Protein AF-A0A662T847-F1 (afdb_monomer_lite)

pLDDT: mean 95.86, std 4.19, range [66.44, 98.69]

Structure (mmCIF, N/CA/C/O backbone):
data_AF-A0A662T847-F1
#
_entry.id   AF-A0A662T847-F1
#
loop_
_atom_site.group_PDB
_atom_site.id
_atom_site.type_symbol
_atom_site.label_atom_id
_atom_site.label_alt_id
_atom_site.label_comp_id
_atom_site.label_asym_id
_atom_site.label_entity_id
_atom_site.label_seq_id
_atom_site.pdbx_PDB_ins_code
_atom_site.Cartn_x
_atom_site.Cartn_y
_atom_site.Cartn_z
_atom_site.occupancy
_atom_site.B_iso_or_equiv
_atom_site.auth_seq_id
_atom_site.auth_comp_id
_atom_site.auth_asym_id
_atom_site.auth_atom_id
_atom_site.pdbx_PDB_model_num
ATOM 1 N N . MET A 1 1 ? 25.849 -4.884 -5.861 1.00 66.44 1 MET A N 1
ATOM 2 C CA . MET A 1 1 ? 24.847 -3.998 -6.493 1.00 66.44 1 MET A CA 1
ATOM 3 C C . MET A 1 1 ? 24.760 -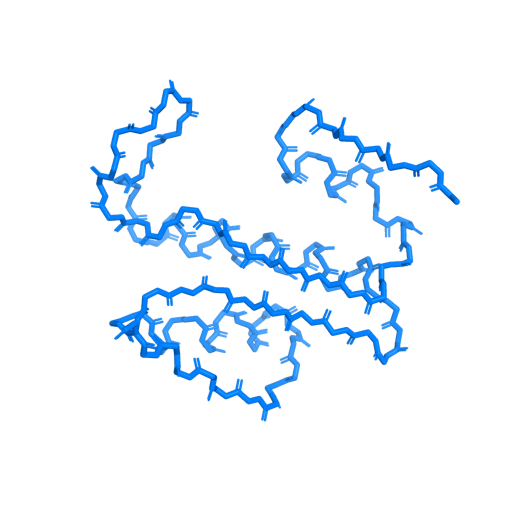2.739 -5.650 1.00 66.44 1 MET A C 1
ATOM 5 O O . MET A 1 1 ? 24.705 -2.892 -4.434 1.00 66.44 1 MET A O 1
ATOM 9 N N . PRO A 1 2 ? 24.839 -1.535 -6.238 1.00 84.19 2 PRO A N 1
ATOM 10 C CA . PRO A 1 2 ? 24.678 -0.303 -5.476 1.00 84.19 2 PRO A CA 1
ATOM 11 C C . PRO A 1 2 ? 23.243 -0.195 -4.948 1.00 84.19 2 PRO A C 1
ATOM 13 O O . PRO A 1 2 ? 22.299 -0.628 -5.608 1.00 84.19 2 PRO A O 1
ATOM 16 N N . VAL A 1 3 ? 23.105 0.351 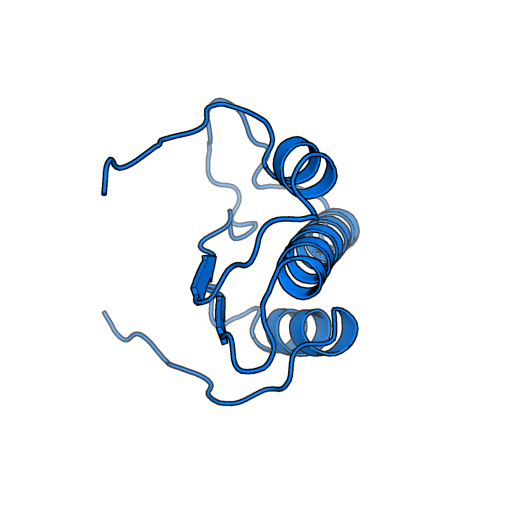-3.743 1.00 92.56 3 VAL A N 1
ATOM 17 C CA . VAL A 1 3 ? 21.812 0.705 -3.151 1.00 92.56 3 VAL A CA 1
ATOM 18 C C . VAL A 1 3 ? 21.454 2.106 -3.629 1.00 92.56 3 VAL A C 1
ATOM 20 O O . VAL A 1 3 ? 22.284 3.010 -3.557 1.00 92.56 3 VAL A O 1
ATOM 23 N N . GLU A 1 4 ? 20.226 2.279 -4.105 1.00 94.12 4 GLU A N 1
ATOM 24 C CA . GLU A 1 4 ? 19.676 3.567 -4.523 1.00 94.12 4 GLU A CA 1
ATOM 25 C C . GLU A 1 4 ? 18.567 3.984 -3.553 1.00 94.12 4 GLU A C 1
ATOM 27 O O . GLU A 1 4 ? 17.740 3.162 -3.154 1.00 94.12 4 GLU A O 1
ATOM 32 N N . VAL A 1 5 ? 18.551 5.263 -3.179 1.00 95.44 5 VAL A N 1
ATOM 33 C CA . VAL A 1 5 ? 17.466 5.876 -2.407 1.00 95.44 5 VAL A CA 1
ATOM 34 C C . VAL A 1 5 ? 16.877 6.989 -3.253 1.00 95.44 5 VAL A C 1
ATOM 36 O O . VAL A 1 5 ? 17.584 7.924 -3.626 1.00 95.44 5 VAL A O 1
ATOM 39 N N . VAL A 1 6 ? 15.583 6.893 -3.538 1.00 95.25 6 VAL A N 1
ATOM 40 C CA . VAL A 1 6 ? 14.874 7.884 -4.346 1.00 95.25 6 VAL A CA 1
ATOM 41 C C . VAL A 1 6 ? 14.108 8.835 -3.434 1.00 95.25 6 VAL A C 1
ATOM 43 O O . VAL A 1 6 ? 13.366 8.403 -2.555 1.00 95.25 6 VAL A O 1
ATOM 46 N N . CYS A 1 7 ? 14.294 10.137 -3.644 1.00 95.56 7 CYS A N 1
ATOM 47 C CA . CYS A 1 7 ? 13.555 11.185 -2.945 1.00 95.56 7 CYS A CA 1
ATOM 48 C C . CYS A 1 7 ? 12.413 11.681 -3.838 1.00 95.56 7 CYS A C 1
ATOM 50 O O . CYS A 1 7 ? 12.672 12.246 -4.899 1.00 95.56 7 CYS A O 1
ATOM 52 N N . GLY A 1 8 ? 11.165 11.471 -3.420 1.00 94.56 8 GLY A N 1
ATOM 53 C CA . GLY A 1 8 ? 9.986 11.904 -4.167 1.00 94.56 8 GLY A CA 1
ATOM 54 C C . GLY A 1 8 ? 8.695 11.272 -3.659 1.00 94.56 8 GLY A C 1
ATOM 55 O O . GLY A 1 8 ? 8.704 10.518 -2.683 1.00 94.56 8 GLY A O 1
ATOM 56 N N . ASP A 1 9 ? 7.590 11.587 -4.333 1.00 95.56 9 ASP A N 1
ATOM 57 C CA . ASP A 1 9 ? 6.303 10.939 -4.096 1.00 95.56 9 ASP A CA 1
ATOM 58 C C . ASP A 1 9 ? 6.336 9.483 -4.590 1.00 95.56 9 ASP A C 1
ATOM 60 O O . ASP A 1 9 ? 6.781 9.184 -5.704 1.00 95.56 9 ASP A O 1
ATOM 64 N N . CYS A 1 10 ? 5.889 8.552 -3.746 1.00 95.81 10 CYS A N 1
ATOM 65 C CA . CYS A 1 10 ? 5.980 7.130 -4.059 1.00 95.81 10 CYS A CA 1
ATOM 66 C C . CYS A 1 10 ? 5.017 6.711 -5.176 1.00 95.81 10 CYS A C 1
ATOM 68 O O . CYS A 1 10 ? 5.362 5.824 -5.956 1.00 95.81 10 CYS A O 1
ATOM 70 N N . VAL A 1 11 ? 3.845 7.342 -5.291 1.00 97.06 11 VAL A N 1
ATOM 71 C CA . VAL A 1 11 ? 2.859 7.034 -6.331 1.00 97.06 11 VAL A CA 1
ATOM 72 C C . VAL A 1 11 ? 3.371 7.518 -7.682 1.00 97.06 11 VAL A C 1
ATOM 74 O O . VAL A 1 11 ? 3.341 6.759 -8.651 1.00 97.06 11 VAL A O 1
ATOM 77 N N . GLU A 1 12 ? 3.900 8.740 -7.754 1.00 97.94 12 GLU A N 1
ATOM 78 C CA . GLU A 1 12 ? 4.531 9.268 -8.968 1.00 97.94 12 GLU A CA 1
ATOM 79 C C . GLU A 1 12 ? 5.699 8.388 -9.417 1.00 97.94 12 GLU A C 1
ATOM 81 O O . GLU A 1 12 ? 5.769 7.999 -10.587 1.00 97.94 12 GLU A O 1
ATOM 86 N N . TRP A 1 13 ? 6.574 8.001 -8.484 1.00 97.38 13 TRP A N 1
ATOM 87 C CA . TRP A 1 13 ? 7.704 7.137 -8.800 1.00 97.38 13 TRP A CA 1
ATOM 88 C C . TRP A 1 13 ? 7.257 5.761 -9.301 1.00 97.38 13 TRP A C 1
ATOM 90 O O . TRP A 1 13 ? 7.738 5.304 -10.338 1.00 97.38 13 TRP A O 1
ATOM 100 N N . LEU A 1 14 ? 6.307 5.116 -8.617 1.00 97.38 14 LEU A N 1
ATOM 101 C CA . LEU A 1 14 ? 5.775 3.813 -9.022 1.00 97.38 14 LEU A CA 1
ATOM 102 C C . LEU A 1 14 ? 5.089 3.877 -10.394 1.00 97.38 14 LEU A C 1
ATOM 104 O O . LEU A 1 14 ? 5.266 2.976 -11.212 1.00 97.38 14 LEU A O 1
ATOM 108 N N . ARG A 1 15 ? 4.343 4.952 -10.687 1.00 97.50 15 ARG A N 1
ATOM 109 C CA . ARG A 1 15 ? 3.728 5.178 -12.007 1.00 97.50 15 ARG A CA 1
ATOM 110 C C . ARG A 1 15 ? 4.776 5.356 -13.108 1.00 97.50 15 ARG A C 1
ATOM 112 O O . ARG A 1 15 ? 4.574 4.838 -14.203 1.00 97.50 15 ARG A O 1
ATOM 119 N N . ALA A 1 16 ? 5.873 6.056 -12.824 1.00 97.25 16 ALA A N 1
ATOM 120 C CA . ALA A 1 16 ? 6.956 6.288 -13.780 1.00 97.25 16 ALA A CA 1
ATOM 121 C C . ALA A 1 16 ? 7.875 5.070 -13.992 1.00 97.25 16 ALA A C 1
ATOM 123 O O . ALA A 1 16 ? 8.585 5.030 -14.990 1.00 97.25 16 ALA A O 1
ATOM 124 N N . ASN A 1 17 ? 7.861 4.095 -13.075 1.00 95.69 17 ASN A N 1
ATOM 125 C CA . ASN A 1 17 ? 8.770 2.940 -13.056 1.00 95.69 17 ASN A CA 1
ATOM 126 C C . ASN A 1 17 ? 8.013 1.595 -13.099 1.00 95.69 17 ASN A C 1
ATOM 128 O O . ASN A 1 17 ? 8.426 0.608 -12.483 1.00 95.69 17 ASN A O 1
ATOM 132 N N . ARG A 1 18 ? 6.875 1.531 -13.803 1.00 91.94 18 ARG A N 1
ATOM 133 C CA . ARG A 1 18 ? 6.039 0.313 -13.889 1.00 91.94 18 ARG A CA 1
ATOM 134 C C . ARG A 1 18 ? 6.741 -0.864 -14.572 1.00 91.94 18 ARG A C 1
ATOM 136 O O . ARG A 1 18 ? 6.379 -2.016 -14.364 1.00 91.94 18 ARG A O 1
ATOM 143 N N . GLU A 1 19 ? 7.748 -0.595 -15.395 1.00 93.38 19 GLU A N 1
ATOM 144 C CA . GLU A 1 19 ? 8.556 -1.597 -16.089 1.00 93.38 19 GLU A CA 1
ATOM 145 C C . GLU A 1 19 ? 9.559 -2.316 -15.181 1.00 93.38 19 GLU A C 1
ATOM 147 O O . GLU A 1 19 ? 10.142 -3.326 -15.595 1.00 93.38 19 GLU A O 1
ATOM 152 N N . LYS A 1 20 ? 9.745 -1.844 -13.939 1.00 92.06 20 LYS A N 1
ATOM 153 C CA . LYS A 1 20 ? 10.573 -2.536 -12.951 1.00 92.06 20 LYS A CA 1
ATOM 154 C C . LYS A 1 20 ? 10.076 -3.969 -12.743 1.00 92.06 20 LYS A C 1
ATOM 156 O O . LYS A 1 20 ? 8.936 -4.342 -13.023 1.00 92.06 20 LYS A O 1
ATOM 161 N N . ARG A 1 21 ? 11.005 -4.809 -12.297 1.00 95.06 21 ARG A N 1
ATOM 162 C CA . ARG A 1 21 ? 10.791 -6.231 -12.025 1.00 95.06 21 ARG A CA 1
ATOM 163 C C . ARG A 1 21 ? 11.125 -6.479 -10.563 1.00 95.06 21 ARG A C 1
ATOM 165 O O . ARG A 1 21 ? 12.222 -6.922 -10.222 1.00 95.06 21 ARG A O 1
ATOM 172 N N . ILE A 1 22 ? 10.195 -6.089 -9.697 1.00 97.12 22 ILE A N 1
ATOM 173 C CA . ILE A 1 22 ? 10.353 -6.163 -8.248 1.00 97.12 22 ILE A CA 1
ATOM 174 C C . ILE A 1 22 ? 10.093 -7.601 -7.801 1.00 97.12 22 ILE A C 1
ATOM 176 O O . ILE A 1 22 ? 9.079 -8.203 -8.146 1.00 97.12 22 ILE A O 1
ATOM 180 N N . HIS A 1 23 ? 11.037 -8.171 -7.056 1.00 98.12 23 HIS A N 1
ATOM 181 C CA . HIS A 1 23 ? 10.933 -9.542 -6.547 1.00 98.12 23 HIS A CA 1
ATOM 182 C C . HIS A 1 23 ? 10.331 -9.586 -5.142 1.00 98.12 23 HIS A C 1
ATOM 184 O O . HIS A 1 23 ? 9.632 -10.534 -4.790 1.00 98.12 23 HIS A O 1
ATOM 190 N N . LEU A 1 24 ? 10.601 -8.555 -4.344 1.00 98.31 24 LEU A N 1
ATOM 191 C CA . LEU A 1 24 ? 10.133 -8.441 -2.977 1.00 98.31 24 LEU A CA 1
ATOM 192 C C . LEU A 1 24 ? 9.888 -6.973 -2.642 1.00 98.31 24 LEU A C 1
ATOM 194 O O . LEU A 1 24 ? 10.765 -6.139 -2.867 1.00 98.31 24 LEU A O 1
ATOM 198 N N . THR A 1 25 ? 8.740 -6.700 -2.033 1.00 98.44 25 THR A N 1
ATOM 199 C CA . THR A 1 25 ? 8.414 -5.395 -1.461 1.00 98.44 25 THR A CA 1
ATOM 200 C C . THR A 1 25 ? 8.187 -5.522 0.039 1.00 98.44 25 THR A C 1
ATOM 202 O O . THR A 1 25 ? 7.480 -6.417 0.499 1.00 98.44 25 THR A O 1
ATOM 205 N N . PHE A 1 26 ? 8.749 -4.591 0.805 1.00 98.44 26 PHE A N 1
ATOM 206 C CA . PHE A 1 26 ? 8.384 -4.359 2.197 1.00 98.44 26 PHE A CA 1
ATOM 207 C C . PHE A 1 26 ? 7.748 -2.971 2.288 1.00 98.44 26 PHE A C 1
ATOM 20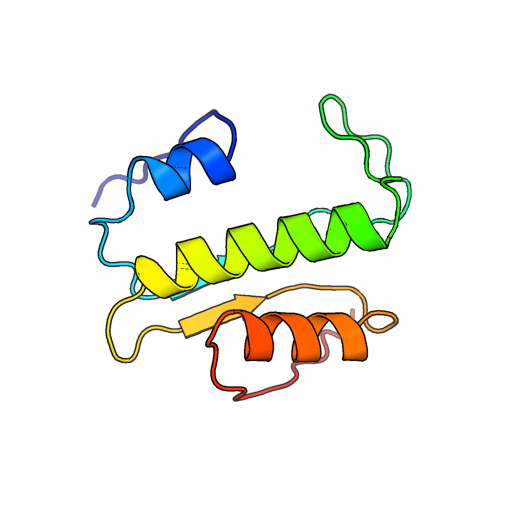9 O O . PHE A 1 26 ? 8.420 -1.967 2.060 1.00 98.44 26 PHE A O 1
ATOM 216 N N . LEU A 1 27 ? 6.446 -2.924 2.558 1.00 98.38 27 LEU A N 1
ATOM 217 C CA . LEU A 1 27 ? 5.640 -1.709 2.572 1.00 98.38 27 LEU A CA 1
ATOM 218 C C . LEU A 1 27 ? 5.248 -1.369 4.015 1.00 98.38 27 LEU A C 1
ATOM 220 O O . LEU A 1 27 ? 4.439 -2.072 4.621 1.00 98.38 27 LEU A O 1
ATOM 224 N N . ASP A 1 28 ? 5.804 -0.273 4.537 1.00 97.12 28 ASP A N 1
ATOM 225 C CA . ASP A 1 28 ? 5.503 0.296 5.861 1.00 97.12 28 ASP A CA 1
ATOM 226 C C . ASP A 1 28 ? 5.002 1.745 5.715 1.00 97.12 28 ASP A C 1
ATOM 228 O O . ASP A 1 28 ? 5.782 2.694 5.836 1.00 97.12 28 ASP A O 1
ATOM 232 N N . PRO A 1 29 ? 3.724 1.941 5.339 1.00 95.81 29 PRO A N 1
ATOM 233 C CA . PRO A 1 29 ? 3.177 3.265 5.085 1.00 95.81 29 PRO A CA 1
ATOM 234 C C . PRO A 1 29 ? 2.775 3.960 6.397 1.00 95.81 29 PRO A C 1
ATOM 236 O O . PRO A 1 29 ? 2.729 3.339 7.459 1.00 95.81 29 PRO A O 1
ATOM 239 N N . PRO A 1 30 ? 2.407 5.252 6.360 1.00 95.50 30 PRO A N 1
ATOM 240 C CA . PRO A 1 30 ? 1.663 5.871 7.453 1.00 95.50 30 PRO A CA 1
ATOM 241 C C . PRO A 1 30 ? 0.389 5.070 7.766 1.00 95.50 30 PRO A C 1
ATOM 243 O O . PRO A 1 30 ? -0.285 4.586 6.858 1.00 95.50 30 PRO A O 1
ATOM 246 N N . PHE A 1 31 ? 0.055 4.912 9.048 1.00 95.69 31 PHE A N 1
ATOM 247 C CA . PHE A 1 31 ? -1.031 4.031 9.514 1.00 95.69 31 PHE A CA 1
ATOM 248 C C . PHE A 1 31 ? -2.332 4.774 9.844 1.00 95.69 31 PHE A C 1
ATOM 250 O O . PHE A 1 31 ? -3.205 4.202 10.509 1.00 95.69 31 PHE A O 1
ATOM 257 N N . ARG A 1 32 ? -2.445 6.055 9.468 1.00 95.69 32 ARG A N 1
ATOM 258 C CA . ARG A 1 32 ? -3.574 6.926 9.805 1.00 95.69 32 ARG A CA 1
ATOM 259 C C . ARG A 1 32 ? -3.815 6.973 11.320 1.00 95.69 32 ARG A C 1
ATOM 261 O O . ARG A 1 32 ? -4.875 6.601 11.830 1.00 95.69 32 ARG A O 1
ATOM 268 N N . GLN A 1 33 ? -2.779 7.340 12.075 1.00 93.81 33 GLN A N 1
ATOM 269 C CA . GLN A 1 33 ? -2.822 7.438 13.541 1.00 93.81 33 GLN A CA 1
ATOM 270 C C . GLN A 1 33 ? -2.743 8.881 14.048 1.00 93.81 33 GLN A C 1
ATOM 272 O O . GLN A 1 33 ? -2.575 9.081 15.251 1.00 93.81 33 GLN A O 1
ATOM 277 N N . GLY A 1 34 ? -2.843 9.873 13.160 1.00 93.94 34 GLY A N 1
ATOM 278 C CA . GLY A 1 34 ? -2.708 11.280 13.525 1.00 93.94 34 GLY A CA 1
ATOM 279 C C . GLY A 1 34 ? -1.293 11.650 13.970 1.00 93.94 34 GLY A C 1
ATOM 280 O O . GLY A 1 34 ? -1.119 12.580 14.756 1.00 93.94 34 GLY A O 1
ATOM 281 N N . LYS A 1 35 ? -0.267 10.919 13.512 1.00 93.19 35 LYS A N 1
ATOM 282 C CA . LYS A 1 35 ? 1.124 11.290 13.786 1.00 93.19 35 LYS A CA 1
ATOM 283 C C . LYS A 1 35 ? 1.480 12.593 13.072 1.00 93.19 35 LYS A C 1
ATOM 285 O O . LYS A 1 35 ? 1.093 12.826 11.931 1.00 93.19 35 LYS A O 1
ATOM 290 N N . ASN A 1 36 ? 2.290 13.413 13.733 1.00 93.69 36 ASN A N 1
ATOM 291 C CA . ASN A 1 36 ? 2.763 14.666 13.161 1.00 93.69 36 ASN A CA 1
ATOM 292 C C . ASN A 1 36 ? 3.995 14.422 12.272 1.00 93.69 36 ASN A C 1
ATOM 294 O O . ASN A 1 36 ? 5.129 14.430 12.754 1.00 93.69 36 ASN A O 1
ATOM 298 N N . TYR A 1 37 ? 3.770 14.159 10.985 1.00 90.81 37 TYR A N 1
ATOM 299 C CA . TYR A 1 37 ? 4.839 14.101 9.989 1.00 90.81 37 TYR A CA 1
ATOM 300 C C . TYR A 1 37 ? 5.088 15.484 9.388 1.00 90.81 37 TYR A C 1
ATOM 302 O O . TYR A 1 37 ? 4.167 16.264 9.178 1.00 90.81 37 TYR A O 1
ATOM 310 N N . ARG A 1 38 ? 6.345 15.765 9.030 1.00 89.19 38 ARG A N 1
ATOM 311 C CA . ARG A 1 38 ? 6.734 17.059 8.447 1.00 89.19 38 ARG A CA 1
ATOM 312 C C . ARG A 1 38 ? 6.082 17.339 7.085 1.00 89.19 38 ARG A C 1
ATOM 314 O O . ARG A 1 38 ? 5.865 18.498 6.758 1.00 89.19 38 ARG A O 1
ATOM 321 N N . TYR A 1 39 ? 5.802 16.293 6.305 1.00 87.06 39 TYR A N 1
ATOM 322 C CA . TYR A 1 39 ? 5.372 16.406 4.904 1.00 87.06 39 TYR A CA 1
ATOM 323 C C . TYR A 1 39 ? 4.166 15.521 4.551 1.00 87.06 39 TYR A C 1
ATOM 325 O O . TYR A 1 39 ? 3.876 15.332 3.376 1.00 87.06 39 TYR A O 1
ATOM 333 N N . PHE A 1 40 ? 3.472 14.950 5.541 1.00 89.38 40 PHE A N 1
ATOM 334 C CA . PHE A 1 40 ? 2.332 14.063 5.299 1.00 89.38 40 PHE A CA 1
ATOM 335 C C . PHE A 1 40 ? 1.242 14.264 6.353 1.00 89.38 40 PHE A C 1
ATOM 337 O O . PHE A 1 40 ? 1.526 14.331 7.548 1.00 89.38 40 PHE A O 1
ATOM 344 N N . ASN A 1 41 ? -0.015 14.332 5.915 1.00 91.44 41 ASN A N 1
ATOM 345 C CA . ASN A 1 41 ? -1.159 14.394 6.816 1.00 91.44 41 ASN A CA 1
ATOM 346 C C . ASN A 1 41 ? -1.590 12.974 7.216 1.00 91.44 41 ASN A C 1
ATOM 348 O O . ASN A 1 41 ? -2.369 12.338 6.520 1.00 91.44 41 ASN A O 1
ATOM 352 N N . ASP A 1 42 ? -1.146 12.481 8.372 1.00 93.69 42 ASP A N 1
ATOM 353 C CA . ASP A 1 42 ? -1.540 11.151 8.876 1.00 93.69 42 ASP A CA 1
ATOM 354 C C . ASP A 1 42 ? -2.943 11.121 9.514 1.00 93.69 42 ASP A C 1
ATOM 356 O O . ASP A 1 42 ? -3.301 10.175 10.218 1.00 93.69 42 ASP A O 1
ATOM 360 N N . ASN A 1 43 ? -3.751 12.159 9.287 1.00 94.56 43 ASN A N 1
ATOM 361 C CA . ASN A 1 43 ? -5.149 12.234 9.701 1.00 94.56 43 ASN A CA 1
ATOM 362 C C . ASN A 1 43 ? -6.104 12.373 8.502 1.00 94.56 43 ASN A C 1
ATOM 364 O O . ASN A 1 43 ? -7.156 13.004 8.604 1.00 94.56 43 ASN A O 1
ATOM 368 N N . MET A 1 44 ? -5.731 11.802 7.352 1.00 95.19 44 MET A N 1
ATOM 369 C CA . MET A 1 44 ? -6.596 11.736 6.171 1.00 95.19 44 MET A CA 1
ATOM 370 C C . MET A 1 44 ? -7.967 11.112 6.496 1.00 95.19 44 MET A C 1
ATOM 372 O O . MET A 1 44 ? -8.059 10.205 7.338 1.00 95.19 44 MET A O 1
ATOM 376 N N . PRO A 1 45 ? -9.039 11.532 5.801 1.00 96.56 45 PRO A N 1
ATOM 377 C CA . PRO A 1 45 ? -10.305 10.810 5.798 1.00 96.56 45 PRO A CA 1
ATOM 378 C C . PRO A 1 45 ? -10.098 9.333 5.440 1.00 96.56 45 PRO A C 1
ATOM 380 O O . PRO A 1 45 ? -9.308 8.997 4.562 1.00 96.56 45 PRO A O 1
ATOM 383 N N . GLU A 1 46 ? -10.810 8.431 6.117 1.00 95.56 46 GLU A N 1
ATOM 384 C CA . GLU A 1 46 ? -10.598 6.980 5.986 1.00 95.56 46 GLU A CA 1
ATOM 385 C C . GLU A 1 46 ? -10.711 6.476 4.545 1.00 95.56 46 GLU A C 1
ATOM 387 O O . GLU A 1 46 ? -9.859 5.720 4.084 1.00 95.56 46 GLU A O 1
ATOM 392 N N . GLY A 1 47 ? -11.741 6.927 3.826 1.00 96.62 47 GLY A N 1
ATOM 393 C CA . GLY A 1 47 ? -11.953 6.535 2.437 1.00 96.62 47 GLY A CA 1
ATOM 394 C C . GLY A 1 47 ? -10.850 7.033 1.503 1.00 96.62 47 GLY A C 1
ATOM 395 O O . GLY A 1 47 ? -10.481 6.323 0.575 1.00 96.62 47 GLY A O 1
ATOM 396 N N . GLU A 1 48 ? -10.297 8.221 1.753 1.00 97.38 48 GLU A N 1
ATOM 397 C CA . GLU A 1 48 ? -9.170 8.749 0.974 1.00 97.38 48 GLU A CA 1
ATOM 398 C C . GLU A 1 48 ? -7.888 7.969 1.265 1.00 97.38 48 GLU A C 1
ATOM 400 O O . GLU A 1 48 ? -7.168 7.603 0.340 1.00 97.38 48 GLU A O 1
ATOM 405 N N . TYR A 1 49 ? -7.645 7.645 2.538 1.00 97.56 49 TYR A N 1
ATOM 406 C CA . TYR A 1 49 ? -6.500 6.843 2.956 1.00 97.56 49 TYR A CA 1
ATOM 407 C C . TYR A 1 49 ? -6.497 5.460 2.296 1.00 97.56 49 TYR A C 1
ATOM 409 O O . TYR A 1 49 ? -5.503 5.070 1.690 1.00 97.56 49 TYR A O 1
ATOM 417 N N . TRP A 1 50 ? -7.609 4.723 2.367 1.00 98.00 50 TRP A N 1
ATOM 418 C CA . TRP A 1 50 ? -7.653 3.373 1.801 1.00 98.00 50 TRP A CA 1
ATOM 419 C C . TRP A 1 50 ? -7.626 3.363 0.276 1.00 98.00 50 TRP A C 1
ATOM 421 O O . TRP A 1 50 ? -6.983 2.483 -0.283 1.00 98.00 50 TRP A O 1
ATOM 431 N N . LYS A 1 51 ? -8.220 4.362 -0.394 1.00 98.25 51 LYS A N 1
ATOM 432 C CA . LYS A 1 51 ? -8.064 4.534 -1.850 1.00 98.25 51 LYS A CA 1
ATOM 433 C C . LYS A 1 51 ? -6.608 4.775 -2.244 1.00 98.25 51 LYS A C 1
ATOM 435 O O . LYS A 1 51 ? -6.138 4.224 -3.232 1.00 98.25 51 LYS A O 1
ATOM 440 N N . TRP A 1 52 ? -5.885 5.576 -1.464 1.00 97.94 52 TRP A N 1
ATOM 441 C CA . TRP A 1 52 ? -4.465 5.829 -1.694 1.00 97.94 52 TRP A CA 1
ATOM 442 C C . TRP A 1 52 ? -3.606 4.572 -1.475 1.00 97.94 52 TRP A C 1
ATOM 444 O O . TRP A 1 52 ? -2.751 4.257 -2.302 1.00 97.94 52 TRP A O 1
ATOM 454 N N . ILE A 1 53 ? -3.868 3.802 -0.413 1.00 98.44 53 ILE A N 1
ATOM 455 C CA . ILE A 1 53 ? -3.192 2.515 -0.178 1.00 98.44 53 ILE A CA 1
ATOM 456 C C . ILE A 1 53 ? -3.507 1.503 -1.289 1.00 98.44 53 ILE A C 1
ATOM 458 O O . ILE A 1 53 ? -2.599 0.810 -1.744 1.00 98.44 53 ILE A O 1
ATOM 462 N N . GLU A 1 54 ? -4.758 1.426 -1.749 1.00 98.69 54 GLU A N 1
ATOM 463 C CA . GLU A 1 54 ? -5.171 0.565 -2.865 1.00 98.69 54 GLU A CA 1
ATOM 464 C C . GLU A 1 54 ? -4.416 0.905 -4.152 1.00 98.69 54 GLU A C 1
ATOM 466 O O . GLU A 1 54 ? -3.918 0.011 -4.838 1.00 98.69 54 GLU A O 1
ATOM 471 N N . GLU A 1 55 ? -4.268 2.195 -4.459 1.00 98.62 55 GLU A N 1
ATOM 472 C CA . GLU A 1 55 ? -3.470 2.643 -5.595 1.00 98.62 55 GLU A CA 1
ATOM 473 C C . GLU A 1 55 ? -2.007 2.196 -5.470 1.00 98.62 55 GLU A C 1
ATOM 475 O O . GLU A 1 55 ? -1.463 1.599 -6.402 1.00 98.62 55 GLU A O 1
ATOM 480 N N . ILE A 1 56 ? -1.375 2.440 -4.317 1.00 98.50 56 ILE A N 1
ATOM 481 C CA . ILE A 1 56 ? 0.016 2.037 -4.071 1.00 98.50 56 ILE A CA 1
ATOM 482 C C . ILE A 1 56 ? 0.176 0.525 -4.251 1.00 98.50 56 ILE A C 1
ATOM 484 O O . ILE A 1 56 ? 1.071 0.075 -4.966 1.00 98.50 56 ILE A O 1
ATOM 488 N N . LEU A 1 57 ? -0.697 -0.268 -3.628 1.00 98.69 57 LEU A N 1
ATOM 489 C CA . LEU A 1 57 ? -0.642 -1.727 -3.692 1.00 98.69 57 LEU A CA 1
ATOM 490 C C . LEU A 1 57 ? -0.847 -2.256 -5.113 1.00 98.69 57 LEU A C 1
ATOM 492 O O . LEU A 1 57 ? -0.186 -3.231 -5.476 1.00 98.69 57 LEU A O 1
ATOM 496 N N . SER A 1 58 ? -1.704 -1.612 -5.907 1.00 98.56 58 SER A N 1
ATOM 497 C CA . SER A 1 58 ? -1.955 -1.983 -7.305 1.00 98.56 58 SER A CA 1
ATOM 498 C C . SER A 1 58 ? -0.741 -1.677 -8.186 1.00 98.56 58 SER A C 1
ATOM 500 O O . SER A 1 58 ? -0.300 -2.523 -8.957 1.00 98.56 58 SER A O 1
ATOM 502 N N . LEU A 1 59 ? -0.117 -0.508 -8.011 1.00 98.50 59 LEU A N 1
ATOM 503 C CA . LEU A 1 59 ? 1.105 -0.145 -8.739 1.00 98.50 59 LEU A CA 1
ATOM 504 C C . LEU A 1 59 ? 2.297 -1.047 -8.376 1.00 98.50 59 LEU A C 1
ATOM 506 O O . LEU A 1 59 ? 3.104 -1.409 -9.239 1.00 98.50 59 LEU A O 1
ATOM 510 N N . ILE A 1 60 ? 2.421 -1.429 -7.101 1.00 98.44 60 ILE A N 1
ATOM 511 C CA . ILE A 1 60 ? 3.435 -2.401 -6.674 1.00 98.44 60 ILE A CA 1
ATOM 512 C C . ILE A 1 60 ? 3.131 -3.769 -7.288 1.00 98.44 60 ILE A C 1
ATOM 514 O O . ILE A 1 60 ? 4.050 -4.427 -7.769 1.00 98.44 60 ILE A O 1
ATOM 518 N N . HIS A 1 61 ? 1.868 -4.202 -7.303 1.00 98.12 61 HIS A N 1
ATOM 519 C CA . HIS A 1 61 ? 1.477 -5.470 -7.918 1.00 98.12 61 HIS A CA 1
ATOM 520 C C . HIS A 1 61 ? 1.864 -5.514 -9.405 1.00 98.12 61 HIS A C 1
ATOM 522 O O . HIS A 1 61 ? 2.530 -6.456 -9.831 1.00 98.12 61 HIS A O 1
ATOM 528 N N . ASP A 1 62 ? 1.553 -4.461 -10.165 1.00 97.25 62 ASP A N 1
ATOM 529 C CA . ASP A 1 62 ? 1.858 -4.358 -11.601 1.00 97.25 62 ASP A CA 1
ATOM 530 C C . ASP A 1 62 ? 3.363 -4.419 -11.918 1.00 97.25 62 ASP A C 1
ATOM 532 O O . ASP A 1 62 ? 3.765 -4.912 -12.974 1.00 97.25 62 ASP A O 1
ATOM 536 N N . SER A 1 63 ? 4.205 -3.934 -11.003 1.00 97.44 63 SER A N 1
ATOM 537 C CA . SER A 1 63 ? 5.672 -3.957 -11.129 1.00 97.44 63 SER A CA 1
ATOM 538 C C . SER A 1 63 ? 6.328 -5.193 -10.492 1.00 97.44 63 SER A C 1
ATOM 540 O O . SER A 1 63 ? 7.550 -5.371 -10.571 1.00 97.44 63 SER A O 1
ATOM 542 N N . THR A 1 64 ? 5.540 -6.077 -9.873 1.00 98.00 64 THR A N 1
ATOM 543 C CA . THR A 1 64 ? 6.031 -7.293 -9.218 1.00 98.00 64 THR A CA 1
ATOM 544 C C . THR A 1 64 ? 6.115 -8.451 -10.208 1.00 98.00 64 THR A C 1
ATOM 546 O O . THR A 1 64 ? 5.213 -8.704 -11.005 1.00 98.00 64 THR A O 1
ATOM 549 N N . VAL A 1 65 ? 7.220 -9.197 -10.169 1.00 98.12 65 VAL A N 1
ATOM 550 C CA . VAL A 1 65 ? 7.391 -10.379 -11.024 1.00 98.12 65 VAL A CA 1
ATOM 551 C C . VAL A 1 65 ? 6.458 -11.520 -10.616 1.00 98.12 65 VAL A C 1
ATOM 553 O O . VAL A 1 65 ? 6.057 -11.645 -9.459 1.00 98.12 65 VAL A O 1
ATOM 556 N N . LYS A 1 66 ? 6.173 -12.444 -11.543 1.00 96.81 66 LYS A N 1
ATOM 557 C CA . LYS A 1 66 ? 5.483 -13.696 -11.201 1.00 96.81 66 LYS A CA 1
ATOM 558 C C . LYS A 1 66 ? 6.264 -14.443 -10.113 1.00 96.81 66 LYS A C 1
ATOM 560 O O . LYS A 1 66 ? 7.430 -14.771 -10.303 1.00 96.81 66 LYS A O 1
ATOM 565 N N . GLY A 1 67 ? 5.595 -14.743 -9.001 1.00 97.12 67 GLY A N 1
ATOM 566 C CA . GLY A 1 67 ? 6.207 -15.387 -7.833 1.00 97.12 67 GLY A CA 1
ATOM 567 C C . GLY A 1 67 ? 6.868 -14.422 -6.842 1.00 97.12 67 GLY A C 1
ATOM 568 O O . GLY A 1 67 ? 7.357 -14.883 -5.815 1.00 97.12 67 GLY A O 1
ATOM 569 N N . GLY A 1 68 ? 6.862 -13.113 -7.117 1.00 98.25 68 GLY A N 1
ATOM 570 C CA . GLY A 1 68 ? 7.272 -12.093 -6.157 1.00 98.25 68 GLY A CA 1
ATOM 571 C C . GLY A 1 68 ? 6.283 -11.943 -4.998 1.00 98.25 68 GLY A C 1
ATOM 572 O O . GLY A 1 68 ? 5.161 -12.455 -5.040 1.00 98.25 68 GLY A O 1
ATOM 573 N N . ALA A 1 69 ? 6.715 -11.252 -3.946 1.00 98.56 69 ALA A N 1
ATOM 574 C CA . ALA A 1 69 ? 5.955 -11.128 -2.706 1.00 98.56 69 ALA A CA 1
ATOM 575 C C . ALA A 1 69 ? 5.949 -9.700 -2.152 1.00 98.56 69 ALA A C 1
ATOM 577 O O . ALA A 1 69 ? 6.855 -8.906 -2.405 1.00 98.56 69 ALA A O 1
ATOM 578 N N . ILE A 1 70 ? 4.942 -9.410 -1.329 1.00 98.69 70 ILE A N 1
ATOM 579 C CA . ILE A 1 70 ? 4.851 -8.186 -0.538 1.00 98.69 70 ILE A CA 1
ATOM 580 C C . ILE A 1 70 ? 4.642 -8.523 0.939 1.00 98.69 70 ILE A C 1
ATOM 582 O O . ILE A 1 70 ? 3.849 -9.399 1.286 1.00 98.69 70 ILE A O 1
ATOM 586 N N . TYR A 1 71 ? 5.331 -7.787 1.803 1.00 98.62 71 TYR A N 1
ATOM 587 C CA . TYR A 1 71 ? 5.014 -7.662 3.219 1.00 98.62 71 TYR A CA 1
ATOM 588 C C . TYR A 1 71 ? 4.391 -6.286 3.433 1.00 98.62 71 TYR A C 1
ATOM 590 O O . TYR A 1 71 ? 5.053 -5.276 3.210 1.00 98.62 71 TYR A O 1
ATOM 598 N N . PHE A 1 72 ? 3.121 -6.249 3.832 1.00 98.56 72 PHE A N 1
ATOM 599 C CA . PHE A 1 72 ? 2.388 -5.013 4.095 1.00 98.56 72 PHE A CA 1
ATOM 600 C C . PHE A 1 72 ? 2.160 -4.861 5.599 1.00 98.56 72 PHE A C 1
ATOM 602 O O . PHE A 1 72 ? 1.457 -5.660 6.220 1.00 98.56 72 PHE A O 1
ATOM 609 N N . MET A 1 73 ? 2.788 -3.842 6.180 1.00 97.81 73 MET A N 1
ATOM 610 C CA . MET A 1 73 ? 2.698 -3.528 7.598 1.00 97.81 73 MET A CA 1
ATOM 611 C C . MET A 1 73 ? 1.493 -2.635 7.874 1.00 97.81 73 MET A C 1
ATOM 613 O O . MET A 1 73 ? 1.273 -1.634 7.195 1.00 97.81 73 MET A O 1
ATOM 617 N N . HIS A 1 74 ? 0.730 -2.975 8.911 1.00 97.50 74 HIS A N 1
ATOM 618 C CA . HIS A 1 74 ? -0.315 -2.110 9.440 1.00 97.50 74 HIS A CA 1
ATOM 619 C C . HIS A 1 74 ? -0.607 -2.443 10.915 1.00 97.50 74 HIS A C 1
ATOM 621 O O . HIS A 1 74 ? -0.244 -3.503 11.424 1.00 97.50 74 HIS A O 1
ATOM 627 N N . ARG A 1 75 ? -1.289 -1.535 11.621 1.00 95.12 75 ARG A N 1
ATOM 628 C CA . ARG A 1 75 ? -1.955 -1.810 12.907 1.00 95.12 75 ARG A CA 1
ATOM 629 C C . ARG A 1 75 ? -3.036 -2.879 12.798 1.00 95.12 75 ARG A C 1
ATOM 631 O O . ARG A 1 75 ? -3.854 -2.841 11.881 1.00 95.12 75 ARG A O 1
ATOM 638 N N . GLU A 1 76 ? -3.112 -3.711 13.827 1.00 94.38 76 GLU A N 1
ATOM 639 C CA . GLU A 1 76 ? -4.049 -4.819 13.994 1.00 94.38 76 GLU A CA 1
ATOM 640 C C . GLU A 1 76 ? -5.520 -4.394 13.898 1.00 94.38 76 GLU A C 1
ATOM 642 O O . GLU A 1 76 ? -6.318 -5.094 13.277 1.00 94.38 76 GLU A O 1
ATOM 647 N N . LYS A 1 77 ? -5.877 -3.210 14.413 1.00 94.38 77 LYS A N 1
ATOM 648 C CA . LYS A 1 77 ? -7.245 -2.671 14.321 1.00 94.38 77 LYS A CA 1
ATOM 649 C C . LYS A 1 77 ? -7.749 -2.465 12.885 1.00 94.38 77 LYS A C 1
ATOM 651 O O . LYS A 1 77 ? -8.949 -2.370 12.672 1.00 94.38 77 LYS A O 1
ATOM 656 N N . ASN A 1 78 ? -6.842 -2.414 11.910 1.00 96.25 78 ASN A N 1
ATOM 657 C CA . ASN A 1 78 ? -7.154 -2.212 10.496 1.00 96.25 78 ASN A CA 1
ATOM 658 C C . ASN A 1 78 ? -6.988 -3.500 9.671 1.00 96.25 78 ASN A C 1
ATOM 660 O O . ASN A 1 78 ? -6.956 -3.432 8.446 1.00 96.25 78 ASN A O 1
ATOM 664 N N . THR A 1 79 ? -6.865 -4.668 10.314 1.00 97.06 79 THR A N 1
ATOM 665 C CA . THR A 1 79 ? -6.596 -5.944 9.624 1.00 97.06 79 THR A CA 1
ATOM 666 C C . THR A 1 79 ? -7.622 -6.243 8.530 1.00 97.06 79 THR A C 1
ATOM 668 O O . THR A 1 79 ? -7.237 -6.650 7.439 1.00 97.06 79 THR A O 1
ATOM 671 N N . GLU A 1 80 ? -8.913 -6.010 8.783 1.00 97.44 80 GLU A N 1
ATOM 672 C CA . GLU A 1 80 ? -9.963 -6.250 7.786 1.00 97.44 80 GLU A CA 1
ATOM 673 C C . GLU A 1 80 ? -9.762 -5.394 6.532 1.00 97.44 80 GLU A C 1
ATOM 675 O O . GLU A 1 80 ? -9.730 -5.923 5.420 1.00 97.44 80 GLU A O 1
ATOM 680 N N . PHE A 1 81 ? -9.552 -4.089 6.713 1.00 97.81 81 PHE A N 1
ATOM 681 C CA . PHE A 1 81 ? -9.271 -3.177 5.611 1.00 97.81 81 PHE A CA 1
ATOM 682 C C . PHE A 1 81 ? -7.989 -3.567 4.872 1.00 97.81 81 PHE A C 1
ATOM 684 O O . PHE A 1 81 ? -8.007 -3.671 3.653 1.00 97.81 81 PHE A O 1
ATOM 691 N N . ALA A 1 82 ? -6.906 -3.874 5.590 1.00 98.00 82 ALA A N 1
ATOM 692 C CA . ALA A 1 82 ? -5.639 -4.258 4.976 1.00 98.00 82 ALA A CA 1
ATOM 693 C C . ALA A 1 82 ? -5.772 -5.520 4.104 1.00 98.00 82 ALA A C 1
ATOM 695 O O . ALA A 1 82 ? -5.292 -5.544 2.970 1.00 98.00 82 ALA A O 1
ATOM 696 N N . LEU A 1 83 ? -6.457 -6.557 4.603 1.00 98.31 83 LEU A N 1
ATOM 697 C CA . LEU A 1 83 ? -6.701 -7.789 3.848 1.00 98.31 83 LEU A CA 1
ATOM 698 C C . LEU A 1 83 ? -7.635 -7.559 2.655 1.00 98.31 83 LEU A C 1
ATOM 700 O O . LEU A 1 83 ? -7.402 -8.119 1.582 1.00 98.31 83 LEU A O 1
ATOM 704 N N . LYS A 1 84 ? -8.676 -6.734 2.828 1.00 98.44 84 LYS A N 1
ATOM 705 C CA . LYS A 1 84 ? -9.590 -6.352 1.749 1.00 98.44 84 LYS A CA 1
ATOM 706 C C . LYS A 1 84 ? -8.834 -5.629 0.634 1.00 98.44 84 LYS A C 1
ATOM 708 O O . LYS A 1 84 ? -8.923 -6.063 -0.510 1.00 98.44 84 LYS A O 1
ATOM 713 N N . THR A 1 85 ? -8.063 -4.597 0.969 1.00 98.44 85 THR A N 1
ATOM 714 C CA . THR A 1 85 ? -7.327 -3.792 -0.010 1.00 98.44 85 THR A CA 1
ATOM 715 C C . THR A 1 85 ? -6.262 -4.615 -0.729 1.00 98.44 85 THR A C 1
ATOM 717 O O . THR A 1 85 ? -6.172 -4.538 -1.945 1.00 98.44 85 THR A O 1
ATOM 720 N N . LEU A 1 86 ? -5.518 -5.485 -0.030 1.00 98.56 86 LEU A N 1
ATOM 721 C CA . LEU A 1 86 ? -4.587 -6.416 -0.686 1.00 98.56 86 LEU A CA 1
ATOM 722 C C . LEU A 1 86 ? -5.285 -7.261 -1.757 1.00 98.56 86 LEU A C 1
ATOM 724 O O . LEU A 1 86 ? -4.790 -7.364 -2.878 1.00 98.56 86 LEU A O 1
ATOM 728 N N . ARG A 1 87 ? -6.440 -7.845 -1.419 1.00 98.56 87 ARG A N 1
ATOM 729 C CA . ARG A 1 87 ? -7.229 -8.660 -2.349 1.00 98.56 87 ARG A CA 1
ATOM 730 C C . ARG A 1 87 ? -7.728 -7.841 -3.542 1.00 98.56 87 ARG A C 1
ATOM 732 O O . ARG A 1 87 ? -7.663 -8.325 -4.666 1.00 98.56 87 ARG A O 1
ATOM 739 N N . GLU A 1 88 ? -8.238 -6.635 -3.299 1.00 98.31 88 GLU A N 1
ATOM 740 C CA . GLU A 1 88 ? -8.759 -5.739 -4.343 1.00 98.31 88 GLU A CA 1
ATOM 741 C C . GLU A 1 88 ? -7.648 -5.238 -5.280 1.00 98.31 88 GLU A C 1
ATOM 743 O O . GLU A 1 88 ? -7.862 -5.160 -6.486 1.00 98.31 88 GLU A O 1
ATOM 748 N N . SER A 1 89 ? -6.430 -5.052 -4.768 1.00 98.44 89 SER A N 1
ATOM 749 C CA . SER A 1 89 ? -5.229 -4.721 -5.549 1.00 98.44 89 SER A CA 1
ATOM 750 C C . SER A 1 89 ? -4.564 -5.920 -6.249 1.00 98.44 89 SER A C 1
ATOM 752 O O . SER A 1 89 ? -3.454 -5.791 -6.761 1.00 98.44 89 SER A O 1
ATOM 754 N N . GLY A 1 90 ? -5.197 -7.099 -6.258 1.00 98.12 90 GLY A N 1
ATOM 755 C CA . GLY A 1 90 ? -4.728 -8.282 -6.996 1.00 98.12 90 GLY A CA 1
ATOM 756 C C . GLY A 1 90 ? -3.807 -9.235 -6.224 1.00 98.12 90 GLY A C 1
ATOM 757 O O . GLY A 1 90 ? -3.401 -10.268 -6.761 1.00 98.12 90 GLY A O 1
ATOM 758 N N . TRP A 1 91 ? -3.500 -8.958 -4.954 1.00 98.50 91 TRP A N 1
ATOM 759 C CA . TRP A 1 91 ? -2.619 -9.816 -4.164 1.00 98.50 91 TRP A CA 1
ATOM 760 C C . TRP A 1 91 ? -3.314 -11.075 -3.652 1.00 98.50 91 TRP A C 1
ATOM 762 O O . TRP A 1 91 ? -4.456 -11.072 -3.193 1.00 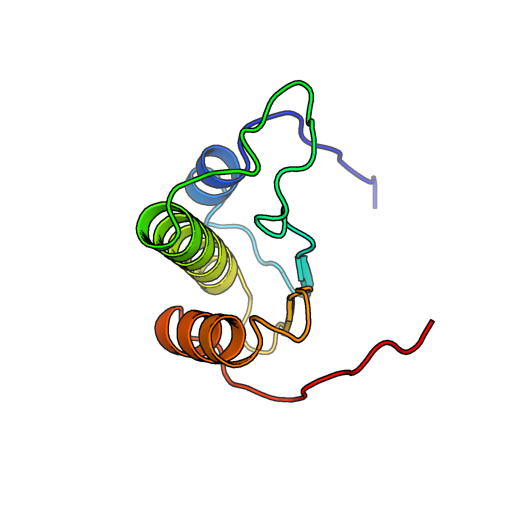98.50 91 TRP A O 1
ATOM 772 N N . ASN A 1 92 ? -2.551 -12.167 -3.634 1.00 97.94 92 ASN A N 1
ATOM 773 C CA . ASN A 1 92 ? -2.978 -13.430 -3.048 1.00 97.94 92 ASN A CA 1
ATOM 774 C C . ASN A 1 92 ? -2.505 -13.525 -1.597 1.00 97.94 92 ASN A C 1
ATOM 776 O O . ASN A 1 92 ? -1.302 -13.575 -1.339 1.00 97.94 92 ASN A O 1
ATOM 780 N N . PHE A 1 93 ? -3.447 -13.616 -0.659 1.00 97.94 93 PHE A N 1
ATOM 781 C CA . PHE A 1 93 ? -3.137 -13.776 0.760 1.00 97.94 93 PHE A CA 1
ATOM 782 C C . PHE A 1 93 ? -2.307 -15.044 1.028 1.00 97.94 93 PHE A C 1
ATOM 784 O O . PHE A 1 93 ? -2.583 -16.112 0.474 1.00 97.94 93 PHE A O 1
ATOM 791 N N . LYS A 1 94 ? -1.291 -14.916 1.892 1.00 97.94 94 LYS A N 1
ATOM 792 C CA . LYS A 1 94 ? -0.430 -16.026 2.337 1.00 97.94 94 LYS A CA 1
ATOM 793 C C . LYS A 1 94 ? -0.428 -16.175 3.848 1.00 97.94 94 LYS A C 1
ATOM 795 O O . LYS A 1 94 ? -0.760 -17.240 4.358 1.00 97.94 94 LYS A O 1
ATOM 800 N N . ASN A 1 95 ? -0.078 -15.108 4.560 1.00 98.06 95 ASN A N 1
ATOM 801 C CA . ASN A 1 95 ? 0.062 -15.128 6.007 1.00 98.06 95 ASN A CA 1
ATOM 802 C C . ASN A 1 95 ? -0.413 -13.809 6.612 1.00 98.06 95 ASN A C 1
ATOM 804 O O . ASN A 1 95 ? -0.199 -12.740 6.042 1.00 98.06 95 ASN A O 1
ATOM 808 N N . LEU A 1 96 ? -0.991 -13.901 7.807 1.00 97.88 96 LEU A N 1
ATOM 809 C CA . LEU A 1 96 ? -1.148 -12.780 8.723 1.00 97.88 96 LEU A CA 1
ATOM 810 C C . LEU A 1 96 ? -0.083 -12.937 9.809 1.00 97.88 96 LEU A C 1
ATOM 812 O O . LEU A 1 96 ? -0.125 -13.891 10.585 1.00 97.88 96 LEU A O 1
ATOM 816 N N . ILE A 1 97 ? 0.896 -12.037 9.828 1.00 97.44 97 ILE A N 1
ATOM 817 C CA . ILE A 1 97 ? 2.006 -12.077 10.784 1.00 97.44 97 ILE A CA 1
ATOM 818 C C . ILE A 1 97 ? 1.704 -11.090 11.908 1.00 97.44 97 ILE A C 1
ATOM 820 O O . ILE A 1 97 ? 1.556 -9.895 11.667 1.00 97.44 97 ILE A O 1
ATOM 824 N N . ILE A 1 98 ? 1.635 -11.588 13.143 1.00 96.19 98 ILE A N 1
ATOM 825 C CA . ILE A 1 98 ? 1.452 -10.751 14.329 1.00 96.19 98 ILE A CA 1
ATOM 826 C C . ILE A 1 98 ? 2.818 -10.464 14.943 1.00 96.19 98 ILE A C 1
ATOM 828 O O . ILE A 1 98 ? 3.446 -11.342 15.534 1.00 96.19 98 ILE A O 1
ATOM 832 N N . TRP A 1 99 ? 3.272 -9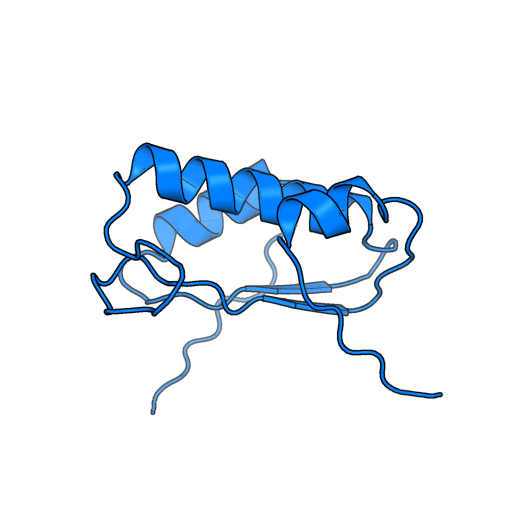.218 14.824 1.00 94.12 99 TRP A N 1
ATOM 833 C CA . TRP A 1 99 ? 4.480 -8.770 15.505 1.00 94.12 99 TRP A CA 1
ATOM 834 C C . TRP A 1 99 ? 4.148 -8.319 16.929 1.00 94.12 99 TRP A C 1
ATOM 836 O O . TRP A 1 99 ? 3.722 -7.187 17.166 1.00 94.12 99 TRP A O 1
ATOM 846 N N . LYS A 1 100 ? 4.354 -9.223 17.890 1.00 90.94 100 LYS A N 1
ATOM 847 C CA . LYS A 1 100 ? 4.351 -8.888 19.315 1.00 90.94 100 LYS A CA 1
ATOM 848 C C . LYS A 1 100 ? 5.688 -8.232 19.672 1.00 90.94 100 LYS A C 1
ATOM 850 O O . LYS A 1 100 ? 6.736 -8.824 19.417 1.00 90.94 100 LYS A O 1
ATOM 855 N N . LYS A 1 101 ? 5.629 -7.013 20.207 1.00 83.12 101 LYS A N 1
ATOM 856 C CA . LYS A 1 101 ? 6.795 -6.295 20.734 1.00 83.12 101 LYS A CA 1
ATOM 857 C C . LYS A 1 101 ? 7.164 -6.777 22.129 1.00 83.12 101 LYS A C 1
ATOM 859 O O . LYS A 1 101 ? 6.238 -7.211 22.853 1.00 83.12 101 LYS A O 1
#

Sequence (101 aa):
MPVEVVCGDCVEWLRANREKRIHLTFLDPPFRQGKNYRYFNDNMPEGEYWKWIEEILSLIHDSTVKGGAIYFMHREKNTEFALKTLRESGWNFKNLIIWKK

Radius of gyration: 14.07 Å; chains: 1; bounding box: 37×33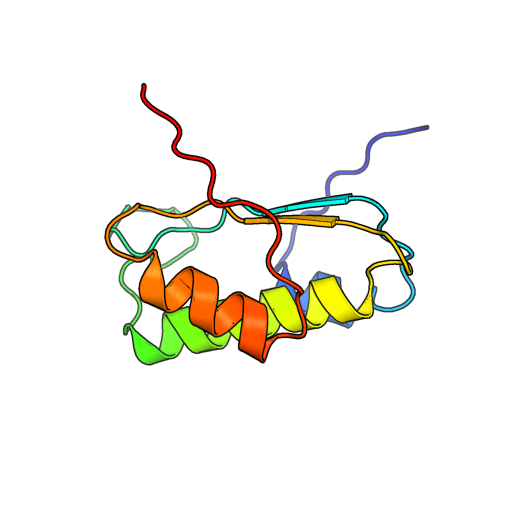×37 Å

Foldseek 3Di:
DDDDDDDDDLLVVLVVPLCAAAQEEEADDQALPQDDDPPDGSVDDPVVVLVVVLSNLLSVVSNYHVNGDYDHDYDPVCVVSVVVSNVSSPHDDDDDDDDDD

Secondary structure (DSSP, 8-state):
-------S-HHHHHHHTTT--EEEEEE----SS--B-SS-BTT--HHHHHHHHHHHHHHHHHHEEEEEEEEE---GGGHHHHHHHHHHTTPPP--------